Protein AF-A0A931W7Y6-F1 (afdb_monomer_lite)

Sequence (122 aa):
MEFHLATAEYLVNFLENKFKFFKFKFGMEPIIGMIPIFGDLLSLLLSLYLVWIGMKMKIPEEAMSKMLGNIFLDFFIGIIPIFGDVADFVYRANSKNLEILKQYSTIIEGEIVPKKKTLAVG

Foldseek 3Di:
DVVLLVVLVVLLCVLLVVLVPPPDDDDDDCPVVPVPVVSVVSLVVSLVSLLVLCVVLVPDPVLSVLLVVLVVVVVVLVPDCPPVPNSSDDGRSSVVSSVSSVVSVVVVCPPDDDDPDDPPDD

Radius of gyration: 17.48 Å; chains: 1; bounding box: 42×40×45 Å

pLDDT: mean 71.41, std 18.78, range [37.03, 94.62]

Structure (mmCIF, N/CA/C/O backbone):
data_AF-A0A931W7Y6-F1
#
_entry.id   AF-A0A931W7Y6-F1
#
loop_
_atom_site.group_PDB
_atom_site.id
_atom_site.type_symbol
_atom_site.label_atom_id
_atom_site.label_alt_id
_atom_site.label_comp_id
_atom_site.label_asym_id
_atom_site.label_entity_id
_atom_site.label_seq_id
_atom_site.pdbx_PDB_ins_code
_atom_site.Cartn_x
_atom_site.Cartn_y
_atom_site.Cartn_z
_atom_site.occupancy
_atom_site.B_iso_or_equiv
_atom_site.auth_seq_id
_atom_site.auth_comp_id
_atom_site.auth_asym_id
_atom_site.auth_atom_id
_atom_site.pdbx_PDB_model_num
ATOM 1 N N . MET A 1 1 ? -3.718 10.032 13.667 1.00 75.19 1 MET A N 1
ATOM 2 C CA . MET A 1 1 ? -3.923 9.057 12.572 1.00 75.19 1 MET A CA 1
ATOM 3 C C . MET A 1 1 ? -4.134 9.784 11.250 1.00 75.19 1 MET A C 1
ATOM 5 O O . MET A 1 1 ? -3.473 9.426 10.288 1.00 75.19 1 MET A O 1
ATOM 9 N N . GLU A 1 2 ? -4.886 10.887 11.260 1.00 71.12 2 GLU A N 1
ATOM 10 C CA . GLU A 1 2 ? -5.000 11.889 10.180 1.00 71.12 2 GLU A CA 1
ATOM 11 C C . GLU A 1 2 ? -3.740 12.132 9.343 1.00 71.12 2 GLU A C 1
ATOM 13 O O . GLU A 1 2 ? -3.744 11.946 8.130 1.00 71.12 2 GLU A O 1
ATOM 18 N N . PHE A 1 3 ? -2.620 12.474 9.988 1.00 77.88 3 PHE A N 1
ATOM 19 C CA . PHE A 1 3 ? -1.365 12.737 9.282 1.00 77.88 3 PHE A CA 1
ATOM 20 C C . PHE A 1 3 ? -0.885 11.544 8.437 1.00 77.88 3 PHE A C 1
ATOM 22 O O . PHE A 1 3 ? -0.414 11.721 7.313 1.00 77.88 3 PHE A O 1
ATOM 29 N N . HIS A 1 4 ? -1.026 10.320 8.954 1.00 82.19 4 HIS A N 1
ATOM 30 C CA . HIS A 1 4 ? -0.598 9.111 8.255 1.00 82.19 4 HIS A CA 1
ATOM 31 C C . HIS A 1 4 ? -1.486 8.799 7.053 1.00 82.19 4 HIS A C 1
ATOM 33 O O . HIS A 1 4 ? -0.948 8.430 6.010 1.00 82.19 4 HIS A O 1
ATOM 39 N N . LEU A 1 5 ? -2.803 8.998 7.174 1.00 84.38 5 LEU A N 1
ATOM 40 C CA . LEU A 1 5 ? -3.751 8.824 6.071 1.00 84.38 5 LEU A CA 1
ATOM 41 C C . LEU A 1 5 ? -3.560 9.878 4.977 1.00 84.38 5 LEU A C 1
ATOM 43 O O . LEU A 1 5 ? -3.506 9.521 3.803 1.00 84.38 5 LEU A O 1
ATOM 47 N N . ALA A 1 6 ? -3.369 11.147 5.344 1.00 85.75 6 ALA A N 1
ATOM 48 C CA . ALA A 1 6 ? -3.088 12.217 4.386 1.00 85.75 6 ALA A CA 1
ATOM 49 C C . ALA A 1 6 ? -1.753 11.991 3.652 1.00 85.75 6 ALA A C 1
ATOM 51 O O . ALA A 1 6 ? -1.658 12.175 2.438 1.00 85.75 6 ALA A O 1
ATOM 52 N N . THR A 1 7 ? -0.730 11.527 4.378 1.00 85.06 7 THR A N 1
ATOM 53 C CA . THR A 1 7 ? 0.559 11.143 3.785 1.00 85.06 7 THR A CA 1
ATOM 54 C C . THR A 1 7 ? 0.387 9.954 2.843 1.00 85.06 7 THR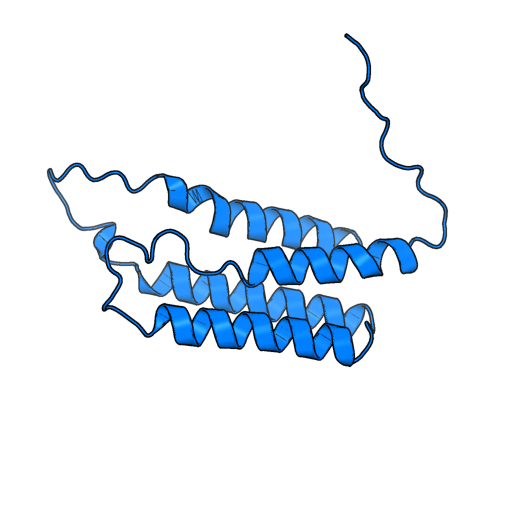 A C 1
ATOM 56 O O . THR A 1 7 ? 0.904 9.978 1.730 1.00 85.06 7 THR A O 1
ATOM 59 N N . ALA A 1 8 ? -0.370 8.932 3.250 1.00 86.62 8 ALA A N 1
ATOM 60 C CA . ALA A 1 8 ? -0.656 7.775 2.410 1.00 86.62 8 ALA A CA 1
ATOM 61 C C . ALA A 1 8 ? -1.386 8.177 1.124 1.00 86.62 8 ALA A C 1
ATOM 63 O O . ALA A 1 8 ? -1.000 7.744 0.045 1.00 86.62 8 ALA A O 1
ATOM 64 N N . GLU A 1 9 ? -2.379 9.060 1.215 1.00 87.75 9 GLU A N 1
ATOM 65 C CA . GLU A 1 9 ? -3.089 9.596 0.056 1.00 87.75 9 GLU A CA 1
ATOM 66 C C . GLU A 1 9 ? -2.171 10.359 -0.898 1.00 87.75 9 GLU A C 1
ATOM 68 O O . GLU A 1 9 ? -2.237 10.162 -2.114 1.00 87.75 9 GLU A O 1
ATOM 73 N N . TYR A 1 10 ? -1.290 11.202 -0.362 1.00 86.56 10 TYR A N 1
ATOM 74 C CA . TYR A 1 10 ? -0.305 11.903 -1.176 1.00 86.56 10 TYR A CA 1
ATOM 75 C C . TYR A 1 10 ? 0.632 10.921 -1.894 1.00 86.56 10 TYR A C 1
ATOM 77 O O . TYR A 1 10 ? 0.840 11.052 -3.100 1.00 86.56 10 TYR A O 1
ATOM 85 N N . LEU A 1 11 ? 1.150 9.912 -1.185 1.00 85.44 11 LEU A N 1
ATOM 86 C CA . LEU A 1 11 ? 2.057 8.906 -1.745 1.00 85.44 11 LEU A CA 1
ATOM 87 C C . LEU A 1 11 ? 1.379 8.035 -2.808 1.00 85.44 11 LEU A C 1
ATOM 89 O O . LEU A 1 11 ? 1.952 7.843 -3.878 1.00 85.44 11 LEU A O 1
ATOM 93 N N . VAL A 1 12 ? 0.155 7.565 -2.553 1.00 86.38 12 VAL A N 1
ATOM 94 C CA . VAL A 1 12 ? -0.654 6.798 -3.517 1.00 86.38 12 VAL A CA 1
ATOM 95 C C . VAL A 1 12 ? -0.863 7.603 -4.792 1.00 86.38 12 VAL A C 1
ATOM 97 O O . VAL A 1 12 ? -0.572 7.123 -5.887 1.00 86.38 12 VAL A O 1
ATOM 100 N N . ASN A 1 13 ? -1.305 8.855 -4.663 1.00 84.62 13 ASN A N 1
ATOM 101 C CA . ASN A 1 13 ? -1.538 9.709 -5.820 1.00 84.62 13 ASN A CA 1
ATOM 102 C C . ASN A 1 13 ? -0.240 10.036 -6.565 1.00 84.62 13 ASN A C 1
ATOM 104 O O . ASN A 1 13 ? -0.232 10.065 -7.794 1.00 84.62 13 ASN A O 1
ATOM 108 N N . PHE A 1 14 ? 0.854 10.277 -5.845 1.00 83.88 14 PHE A N 1
ATOM 109 C CA . PHE A 1 14 ? 2.148 10.576 -6.446 1.00 83.88 14 PHE A CA 1
ATOM 110 C C . PHE A 1 14 ? 2.705 9.385 -7.229 1.00 83.88 14 PHE A C 1
ATOM 112 O O . PHE A 1 14 ? 3.180 9.576 -8.348 1.00 83.88 14 PHE A O 1
ATOM 119 N N . LEU A 1 15 ? 2.640 8.180 -6.657 1.00 79.00 15 LEU A N 1
ATOM 120 C CA . LEU A 1 15 ? 3.182 6.972 -7.271 1.00 79.00 15 LEU A CA 1
ATOM 121 C C . LEU A 1 15 ? 2.281 6.472 -8.404 1.00 79.00 15 LEU A C 1
ATOM 123 O O . LEU A 1 15 ? 2.756 6.335 -9.522 1.00 79.00 15 LEU A O 1
ATOM 127 N N . GLU A 1 16 ? 0.980 6.277 -8.188 1.00 76.25 16 GLU A N 1
ATOM 128 C CA . GLU A 1 16 ? 0.122 5.590 -9.171 1.00 76.25 16 GLU A CA 1
ATOM 129 C C . GLU A 1 16 ? -0.455 6.512 -10.271 1.00 76.25 16 GLU A C 1
ATOM 131 O O . GLU A 1 16 ? -0.820 6.038 -11.353 1.00 76.25 16 GLU A O 1
ATOM 136 N N . ASN A 1 17 ? -0.545 7.836 -10.059 1.00 68.94 17 ASN A N 1
ATOM 137 C CA . ASN A 1 17 ? -1.061 8.758 -11.091 1.00 68.94 17 ASN A CA 1
ATOM 138 C C . ASN A 1 17 ? 0.021 9.342 -12.009 1.00 68.94 17 ASN A C 1
ATOM 140 O O . ASN A 1 17 ? -0.319 9.843 -13.083 1.00 68.94 17 ASN A O 1
ATOM 144 N N . LYS A 1 18 ? 1.308 9.255 -11.645 1.00 56.47 18 LYS A N 1
ATOM 145 C CA . LYS A 1 18 ? 2.410 9.763 -12.482 1.00 56.47 18 LYS A CA 1
ATOM 146 C C . LYS A 1 18 ? 2.767 8.866 -13.670 1.00 56.47 18 LYS A C 1
ATOM 148 O O . LYS A 1 18 ? 3.254 9.382 -14.672 1.00 56.47 18 LYS A O 1
ATOM 153 N N . PHE A 1 19 ? 2.478 7.565 -13.621 1.00 54.50 19 PHE A N 1
ATOM 154 C CA . PHE A 1 19 ? 2.844 6.630 -14.698 1.00 54.50 19 PHE A CA 1
ATOM 155 C C . PHE A 1 19 ? 1.973 6.713 -15.961 1.00 54.50 19 PHE A C 1
ATOM 157 O O . PHE A 1 19 ? 2.286 6.068 -16.955 1.00 54.50 19 PHE A O 1
ATOM 164 N N . LYS A 1 20 ? 0.956 7.587 -16.011 1.00 50.03 20 LYS A N 1
ATOM 165 C CA . LYS A 1 20 ? 0.174 7.850 -17.240 1.00 50.03 20 LYS A CA 1
ATOM 166 C C . LYS A 1 20 ? 0.984 8.474 -18.398 1.00 50.03 20 LYS A C 1
ATOM 168 O O . LYS A 1 20 ? 0.403 8.775 -19.438 1.00 50.03 20 LYS A O 1
ATOM 173 N N . PHE A 1 21 ? 2.290 8.709 -18.233 1.00 43.25 21 PHE A N 1
ATOM 174 C CA . PHE A 1 21 ? 3.096 9.545 -19.128 1.00 43.25 21 PHE A CA 1
ATOM 175 C C . PHE A 1 21 ? 4.180 8.827 -19.948 1.00 43.25 21 PHE A C 1
ATOM 177 O O . PHE A 1 21 ? 4.927 9.507 -20.647 1.00 43.25 21 PHE A O 1
ATOM 184 N N . PHE A 1 22 ? 4.271 7.492 -19.956 1.00 49.25 22 PHE A N 1
ATOM 185 C CA . PHE A 1 22 ? 5.203 6.798 -20.862 1.00 49.25 22 PHE A CA 1
ATOM 186 C C . PHE A 1 22 ? 4.617 6.618 -22.274 1.00 49.25 22 PHE A C 1
ATOM 188 O O . PHE A 1 22 ? 4.487 5.521 -22.802 1.00 49.25 22 PHE A O 1
ATOM 195 N N . LYS A 1 23 ? 4.294 7.736 -22.935 1.00 42.00 23 LYS A N 1
ATOM 196 C CA . LYS A 1 23 ? 4.215 7.759 -24.401 1.00 42.00 23 LYS A CA 1
ATOM 197 C C . LYS A 1 23 ? 5.640 7.885 -24.935 1.00 42.00 23 LYS A C 1
ATOM 199 O O . LYS A 1 23 ? 6.232 8.959 -24.876 1.00 42.00 23 LYS A O 1
ATOM 204 N N . PHE A 1 24 ? 6.185 6.769 -25.412 1.00 46.69 24 PHE A N 1
ATOM 205 C CA . PHE A 1 24 ? 7.495 6.659 -26.052 1.00 46.69 24 PHE A CA 1
ATOM 206 C C . PHE A 1 24 ? 7.833 7.832 -26.989 1.00 46.69 24 PHE A C 1
ATOM 208 O O . PHE A 1 24 ? 7.071 8.144 -27.905 1.00 46.69 24 PHE A O 1
ATOM 215 N N . LYS A 1 25 ? 9.056 8.360 -26.854 1.00 39.84 25 LYS A N 1
ATOM 216 C CA . LYS A 1 25 ? 9.900 8.747 -27.993 1.00 39.84 25 LYS A CA 1
ATOM 217 C C . LYS A 1 25 ? 11.334 8.296 -27.718 1.00 39.84 25 LYS A C 1
ATOM 219 O O . LYS A 1 25 ? 11.991 8.807 -26.820 1.00 39.84 25 LYS A O 1
ATOM 224 N N . PHE A 1 26 ? 11.776 7.302 -28.487 1.00 53.94 26 PHE A N 1
ATOM 225 C CA . PHE A 1 26 ? 13.160 6.843 -28.544 1.00 53.94 26 PHE A CA 1
ATOM 226 C C . PHE A 1 26 ? 14.050 7.940 -29.130 1.00 53.94 26 PHE A C 1
ATOM 228 O O . PHE A 1 26 ? 13.807 8.419 -30.237 1.00 53.94 26 PHE A O 1
ATOM 235 N N . GLY A 1 27 ? 15.098 8.291 -28.394 1.00 46.75 27 GLY A N 1
ATOM 236 C CA . GLY A 1 27 ? 16.177 9.156 -28.848 1.00 46.75 27 GLY A CA 1
ATOM 237 C C . GLY A 1 27 ? 17.067 9.505 -27.667 1.00 46.75 27 GLY A C 1
ATOM 238 O O . GLY A 1 27 ? 16.730 10.442 -26.963 1.00 46.75 27 GLY A O 1
ATOM 239 N N . MET A 1 28 ? 18.140 8.717 -27.481 1.00 49.19 28 MET A N 1
ATOM 240 C CA . MET A 1 28 ? 19.283 8.928 -26.562 1.00 49.19 28 MET A CA 1
ATOM 241 C C . MET A 1 28 ? 18.868 9.267 -25.110 1.00 49.19 28 MET A C 1
ATOM 243 O O . MET A 1 28 ? 18.464 10.378 -24.828 1.00 49.19 28 MET A O 1
ATOM 247 N N . GLU A 1 29 ? 18.850 8.418 -24.090 1.00 43.88 29 GLU A N 1
ATOM 248 C CA . GLU A 1 29 ? 19.526 7.177 -23.752 1.00 43.88 29 GLU A CA 1
ATOM 249 C C . GLU A 1 29 ? 18.618 6.378 -22.785 1.00 43.88 29 GLU A C 1
ATOM 251 O O . GLU A 1 29 ? 17.848 6.967 -22.019 1.00 43.88 29 GLU A O 1
ATOM 256 N N . PRO A 1 30 ? 18.700 5.038 -22.751 1.00 51.72 30 PRO A N 1
ATOM 257 C CA . PRO A 1 30 ? 17.875 4.176 -21.900 1.00 51.72 30 PRO A CA 1
ATOM 258 C C . PRO A 1 30 ? 18.300 4.197 -20.415 1.00 51.72 30 PRO A C 1
ATOM 260 O O . PRO A 1 30 ? 18.334 3.162 -19.761 1.00 51.72 30 PRO A O 1
ATOM 263 N N . ILE A 1 31 ? 18.605 5.364 -19.846 1.00 52.75 31 ILE A N 1
ATOM 264 C CA . ILE A 1 31 ? 18.941 5.502 -18.416 1.00 52.75 31 ILE A CA 1
ATOM 265 C C . ILE A 1 31 ? 17.677 5.337 -17.552 1.00 52.75 31 ILE A C 1
ATOM 267 O O . ILE A 1 31 ? 17.730 4.825 -16.437 1.00 52.75 31 ILE A O 1
ATOM 271 N N . ILE A 1 32 ? 16.510 5.696 -18.094 1.00 48.84 32 ILE A N 1
ATOM 272 C CA . ILE A 1 32 ? 15.227 5.650 -17.374 1.00 48.84 32 ILE A CA 1
ATOM 273 C C . ILE A 1 32 ? 14.521 4.288 -17.529 1.00 48.84 32 ILE A C 1
ATOM 275 O O . ILE A 1 32 ? 13.770 3.882 -16.648 1.00 48.84 32 ILE A O 1
ATOM 279 N N . GLY A 1 33 ? 14.830 3.516 -18.579 1.00 50.00 33 GLY A N 1
ATOM 280 C CA . GLY A 1 33 ? 14.368 2.125 -18.727 1.00 50.00 33 GLY A CA 1
ATOM 281 C C . GLY A 1 33 ? 15.067 1.125 -17.793 1.00 50.00 33 GLY A C 1
ATOM 282 O O . GLY A 1 33 ? 14.733 -0.054 -17.806 1.00 50.00 33 GLY A O 1
ATOM 283 N N . MET A 1 34 ? 16.036 1.582 -16.992 1.00 52.94 34 MET A N 1
ATOM 284 C CA . MET A 1 34 ? 16.902 0.746 -16.153 1.00 52.94 34 MET A CA 1
ATOM 285 C C . MET A 1 34 ? 16.437 0.645 -14.689 1.00 52.94 34 MET A C 1
ATOM 287 O O . MET A 1 34 ? 17.008 -0.109 -13.905 1.00 52.94 34 MET A O 1
ATOM 291 N N . ILE A 1 35 ? 15.379 1.370 -14.312 1.00 54.84 35 ILE A N 1
ATOM 292 C CA . ILE A 1 35 ? 14.806 1.348 -12.962 1.00 54.84 35 ILE A CA 1
ATOM 293 C C . ILE A 1 35 ? 13.312 0.879 -12.925 1.00 54.84 35 ILE A C 1
ATOM 295 O O . ILE A 1 35 ? 12.508 1.418 -12.168 1.00 54.84 35 ILE A O 1
ATOM 299 N N . PRO A 1 36 ? 12.878 -0.170 -13.661 1.00 55.41 36 PRO A N 1
ATOM 300 C CA . PRO A 1 36 ? 11.582 -0.813 -13.385 1.00 55.41 36 PRO A CA 1
ATOM 301 C C . PRO A 1 36 ? 11.480 -1.279 -11.920 1.00 55.41 36 PRO A C 1
ATOM 303 O O . PRO A 1 36 ? 10.485 -1.049 -11.242 1.00 55.41 36 PRO A O 1
ATOM 306 N N . ILE A 1 37 ? 12.590 -1.811 -11.392 1.00 61.50 37 ILE A N 1
ATOM 307 C CA . ILE A 1 37 ? 12.694 -2.400 -10.048 1.00 61.50 37 ILE A CA 1
ATOM 308 C C . ILE A 1 37 ? 12.352 -1.398 -8.937 1.00 61.50 37 ILE A C 1
ATOM 310 O O . ILE A 1 37 ? 11.788 -1.784 -7.914 1.00 61.50 37 ILE A O 1
ATOM 314 N N . PHE A 1 38 ? 12.675 -0.108 -9.098 1.00 68.19 38 PHE A N 1
ATOM 315 C CA . PHE A 1 38 ? 12.379 0.850 -8.029 1.00 68.19 38 PH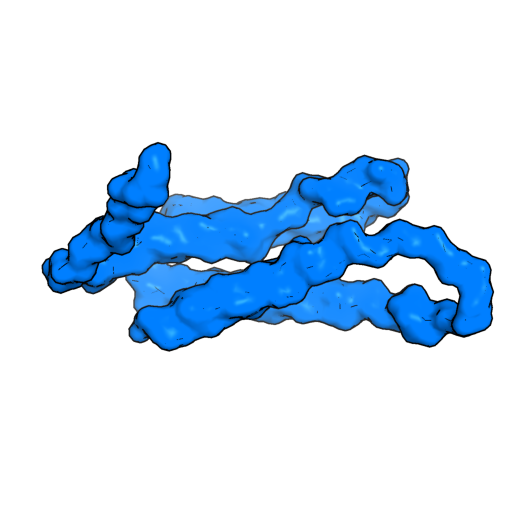E A CA 1
ATOM 316 C C . PHE A 1 38 ? 10.897 1.229 -7.994 1.00 68.19 38 PHE A C 1
ATOM 318 O O . PHE A 1 38 ? 10.401 1.555 -6.920 1.00 68.19 38 PHE A O 1
ATOM 325 N N . GLY A 1 39 ? 10.183 1.181 -9.124 1.00 71.94 39 GLY A N 1
ATOM 326 C CA . GLY A 1 39 ? 8.735 1.405 -9.148 1.00 71.94 39 GLY A CA 1
ATOM 327 C C . GLY A 1 39 ? 8.001 0.336 -8.341 1.00 71.94 39 GLY A C 1
ATOM 328 O O . GLY A 1 39 ? 7.241 0.663 -7.427 1.00 71.94 39 GLY A O 1
ATOM 329 N N . ASP A 1 40 ? 8.328 -0.928 -8.602 1.00 75.75 40 ASP A N 1
ATOM 330 C CA . ASP A 1 40 ? 7.752 -2.079 -7.901 1.00 75.75 40 ASP A CA 1
ATOM 331 C C . ASP A 1 40 ? 8.115 -2.077 -6.410 1.00 75.75 40 ASP A C 1
ATOM 333 O O . ASP A 1 40 ? 7.256 -2.299 -5.554 1.00 75.75 40 ASP A O 1
ATOM 337 N N . LEU A 1 41 ? 9.367 -1.740 -6.073 1.00 81.56 41 LEU A N 1
ATOM 338 C CA . LEU A 1 41 ? 9.807 -1.624 -4.681 1.00 81.56 41 LEU A CA 1
ATOM 339 C C . LEU A 1 41 ? 9.053 -0.515 -3.929 1.00 81.56 41 LEU A C 1
ATOM 341 O O . LEU A 1 41 ? 8.626 -0.724 -2.793 1.00 81.56 41 LEU A O 1
ATOM 345 N N . LEU A 1 42 ? 8.866 0.657 -4.543 1.00 84.62 42 LEU A N 1
ATOM 346 C CA . LEU A 1 42 ? 8.109 1.758 -3.938 1.00 84.62 42 LEU A CA 1
ATOM 347 C C . LEU A 1 42 ? 6.622 1.415 -3.788 1.00 84.62 42 LEU A C 1
ATOM 349 O O . LEU A 1 42 ? 6.028 1.751 -2.761 1.00 84.62 42 LEU A O 1
ATOM 353 N N . SER A 1 43 ? 6.036 0.723 -4.769 1.00 84.62 43 SER A N 1
ATOM 354 C CA . SER A 1 43 ? 4.654 0.232 -4.693 1.00 84.62 43 SER A CA 1
ATOM 355 C C . SER A 1 43 ? 4.477 -0.749 -3.531 1.00 84.62 43 SER A C 1
ATOM 357 O O . SER A 1 43 ? 3.566 -0.591 -2.715 1.00 84.62 43 SER A O 1
ATOM 359 N N . LEU A 1 44 ? 5.405 -1.699 -3.377 1.00 86.75 44 LEU A N 1
ATOM 360 C CA . LEU A 1 44 ? 5.393 -2.661 -2.276 1.00 86.75 44 LEU A CA 1
ATOM 361 C C . LEU A 1 44 ? 5.521 -1.973 -0.908 1.00 86.75 44 LEU A C 1
ATOM 363 O O . LEU A 1 44 ? 4.771 -2.285 0.019 1.00 86.75 44 LEU A O 1
ATOM 367 N N . LEU A 1 45 ? 6.442 -1.015 -0.771 1.00 90.94 45 LEU A N 1
ATOM 368 C CA . LEU A 1 45 ? 6.604 -0.247 0.468 1.00 90.94 45 LEU A CA 1
ATOM 369 C C . LEU A 1 45 ? 5.332 0.530 0.826 1.00 90.94 45 LEU A C 1
ATOM 371 O O . LEU A 1 45 ? 4.934 0.563 1.994 1.00 90.94 45 LEU A O 1
ATOM 375 N N . LEU A 1 46 ? 4.666 1.119 -0.168 1.00 90.75 46 LEU A N 1
ATOM 376 C CA . LEU A 1 46 ? 3.399 1.814 0.031 1.00 90.75 46 LEU A CA 1
ATOM 377 C C . LEU A 1 46 ? 2.279 0.849 0.452 1.00 90.75 46 LEU A C 1
ATOM 379 O O . LEU A 1 46 ? 1.537 1.148 1.389 1.00 90.75 46 LEU A O 1
ATOM 383 N N . SER A 1 47 ? 2.198 -0.324 -0.174 1.00 91.31 47 SER A N 1
ATOM 384 C CA . SER A 1 47 ? 1.250 -1.383 0.192 1.00 91.31 47 SER A CA 1
ATOM 385 C C . SER A 1 47 ? 1.395 -1.794 1.658 1.00 91.31 47 SER A C 1
ATOM 387 O O . SER A 1 47 ? 0.404 -1.844 2.394 1.00 91.31 47 SER A O 1
ATOM 389 N N . LEU A 1 48 ? 2.632 -2.015 2.116 1.00 93.56 48 LEU A N 1
ATOM 390 C CA . LEU A 1 48 ? 2.928 -2.343 3.513 1.00 93.56 48 LEU A CA 1
ATOM 391 C C . LEU A 1 48 ? 2.549 -1.203 4.466 1.00 93.56 48 LEU A C 1
ATOM 393 O O . LEU A 1 48 ? 1.983 -1.448 5.534 1.00 93.56 48 LEU A O 1
ATOM 397 N N . TYR A 1 49 ? 2.818 0.045 4.076 1.00 93.69 49 TYR A N 1
ATOM 398 C CA . TYR A 1 49 ? 2.454 1.216 4.869 1.00 93.69 49 TYR A CA 1
ATOM 399 C C . TYR A 1 49 ? 0.932 1.354 5.038 1.00 93.69 49 TYR A C 1
ATOM 401 O O . TYR A 1 49 ? 0.461 1.607 6.148 1.00 93.69 49 TYR A O 1
ATOM 409 N N . LEU A 1 50 ? 0.147 1.115 3.982 1.00 92.75 50 LEU A N 1
ATOM 410 C CA . LEU A 1 50 ? -1.319 1.127 4.049 1.00 92.75 50 LEU A CA 1
ATOM 411 C C . LEU A 1 50 ? -1.855 0.032 4.981 1.00 92.75 50 LEU A C 1
ATOM 413 O O . LEU A 1 50 ? -2.692 0.313 5.839 1.00 92.75 50 LEU A O 1
ATOM 417 N N . VAL A 1 51 ? -1.340 -1.195 4.873 1.00 93.94 51 VAL A N 1
ATOM 418 C CA . VAL A 1 51 ? -1.696 -2.300 5.783 1.00 93.94 51 VAL A CA 1
ATOM 419 C C . VA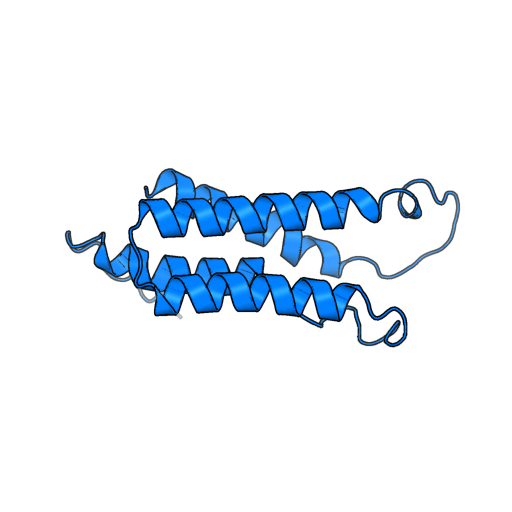L A 1 51 ? -1.363 -1.942 7.234 1.00 93.94 51 VAL A C 1
ATOM 421 O O . VAL A 1 51 ? -2.183 -2.156 8.129 1.00 93.94 51 VAL A O 1
ATOM 424 N N . TRP A 1 52 ? -0.202 -1.328 7.479 1.00 94.12 52 TRP A N 1
ATOM 425 C CA . TRP A 1 52 ? 0.176 -0.851 8.810 1.00 94.12 52 TRP A CA 1
ATOM 426 C C . TRP A 1 52 ? -0.794 0.195 9.365 1.00 94.12 52 TRP A C 1
ATOM 428 O O . TRP A 1 52 ? -1.190 0.093 10.530 1.00 94.12 52 TRP A O 1
ATOM 438 N N . ILE A 1 53 ? -1.236 1.150 8.541 1.00 90.06 53 ILE A N 1
ATOM 439 C CA . ILE A 1 53 ? -2.274 2.109 8.940 1.00 90.06 53 ILE A CA 1
ATOM 440 C C . ILE A 1 53 ? -3.573 1.373 9.297 1.00 90.06 53 ILE A C 1
ATOM 442 O O . ILE A 1 53 ? -4.138 1.635 10.358 1.00 90.06 53 ILE A O 1
ATOM 446 N N . GLY A 1 54 ? -4.005 0.402 8.486 1.00 88.00 54 GLY A N 1
ATOM 447 C CA . GLY A 1 54 ? -5.196 -0.410 8.765 1.00 88.00 54 GLY A CA 1
ATOM 448 C C . GLY A 1 54 ? -5.115 -1.157 10.099 1.00 88.00 54 GLY A C 1
ATOM 449 O O . GLY A 1 54 ? -6.069 -1.142 10.879 1.00 88.00 54 GLY A O 1
ATOM 450 N N . MET A 1 55 ? -3.949 -1.731 10.416 1.00 89.56 55 MET A N 1
ATOM 451 C CA . MET A 1 55 ? -3.704 -2.386 11.707 1.00 89.56 55 MET A CA 1
ATOM 452 C C . MET A 1 55 ? -3.787 -1.390 12.868 1.00 89.56 55 MET A C 1
ATOM 454 O O . MET A 1 55 ? -4.375 -1.691 13.907 1.00 89.56 55 MET A O 1
ATOM 458 N N . LYS A 1 56 ? -3.230 -0.183 12.702 1.00 88.25 56 LYS A N 1
ATOM 459 C CA . LYS A 1 56 ? -3.299 0.882 13.716 1.00 88.25 56 LYS A CA 1
ATOM 460 C C . LYS A 1 56 ? -4.714 1.413 13.918 1.00 88.25 56 LYS A C 1
ATOM 462 O O . LYS A 1 56 ? -5.073 1.740 15.046 1.00 88.25 56 LYS A O 1
ATOM 467 N N . MET A 1 57 ? -5.504 1.461 12.852 1.00 84.56 57 MET A N 1
ATOM 468 C CA . MET A 1 57 ? -6.917 1.833 12.879 1.00 84.56 57 MET A CA 1
ATOM 469 C C . MET A 1 57 ? -7.824 0.723 13.427 1.00 84.56 57 MET A C 1
ATOM 471 O O . MET A 1 57 ? -8.993 0.991 13.681 1.00 84.56 57 MET A O 1
ATOM 475 N N . LYS A 1 58 ? -7.301 -0.497 13.636 1.00 86.94 58 LYS A N 1
ATOM 476 C CA . LYS A 1 58 ? -8.062 -1.676 14.086 1.00 86.94 58 LYS A CA 1
ATOM 477 C C . LYS A 1 58 ? -9.313 -1.925 13.232 1.00 86.94 58 LYS A C 1
ATOM 47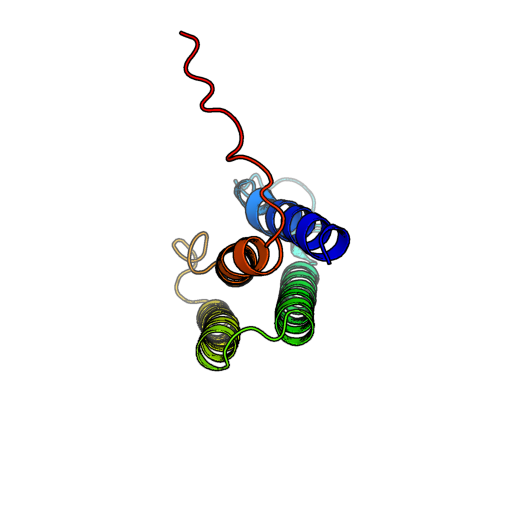9 O O . LYS A 1 58 ? -10.385 -2.215 13.759 1.00 86.94 58 LYS A O 1
ATOM 484 N N . ILE A 1 59 ? -9.174 -1.780 11.913 1.00 86.56 59 ILE A N 1
ATOM 485 C CA . ILE A 1 59 ? -10.270 -2.060 10.978 1.00 86.56 59 ILE A CA 1
ATOM 486 C C . ILE A 1 59 ? -10.675 -3.546 11.058 1.00 86.56 59 ILE A C 1
ATOM 488 O O . ILE A 1 59 ? -9.836 -4.377 11.418 1.00 86.56 59 ILE A O 1
ATOM 492 N N . PRO A 1 60 ? -11.927 -3.904 10.715 1.00 88.69 60 PRO A N 1
ATOM 493 C CA . PRO A 1 60 ? -12.389 -5.291 10.732 1.00 88.69 60 PRO A CA 1
ATOM 494 C C . PRO A 1 60 ? -11.478 -6.230 9.935 1.00 88.69 60 PRO A C 1
ATOM 496 O O . PRO A 1 60 ? -10.947 -5.852 8.887 1.00 88.69 60 PRO A O 1
ATOM 499 N N . GLU A 1 61 ? -11.346 -7.479 10.387 1.00 87.38 61 GLU A N 1
ATOM 500 C CA . GLU A 1 61 ? -10.498 -8.488 9.732 1.00 87.38 61 GLU A CA 1
ATOM 501 C C . GLU A 1 61 ? -10.887 -8.719 8.267 1.00 87.38 61 GLU A C 1
ATOM 503 O O . GLU A 1 61 ? -10.027 -8.909 7.412 1.00 87.38 61 GLU A O 1
ATOM 508 N N . GLU A 1 62 ? -12.176 -8.604 7.947 1.00 90.19 62 GLU A N 1
ATOM 509 C CA . GLU A 1 62 ? -12.688 -8.665 6.576 1.00 90.19 62 GLU A CA 1
ATOM 510 C C . GLU A 1 62 ? -12.113 -7.550 5.688 1.00 90.19 62 GLU A C 1
ATOM 512 O O . GLU A 1 62 ? -11.767 -7.785 4.529 1.00 90.19 62 GLU A O 1
ATOM 517 N N . ALA A 1 63 ? -11.985 -6.331 6.220 1.00 89.69 63 ALA A N 1
ATOM 518 C CA . ALA A 1 63 ? -11.396 -5.202 5.505 1.00 89.69 63 ALA A CA 1
ATOM 519 C C . ALA A 1 63 ? -9.881 -5.377 5.347 1.00 89.69 63 ALA A C 1
ATOM 521 O O . ALA A 1 63 ? -9.342 -5.131 4.267 1.00 89.69 63 ALA A O 1
ATOM 522 N N . MET A 1 64 ? -9.209 -5.880 6.385 1.00 91.25 64 MET A N 1
ATOM 523 C CA . MET A 1 64 ? -7.786 -6.219 6.326 1.00 91.25 64 MET A CA 1
ATOM 524 C C . MET A 1 64 ? -7.503 -7.315 5.285 1.00 91.25 64 MET A C 1
ATOM 526 O O . MET A 1 64 ? -6.585 -7.188 4.476 1.00 91.25 64 MET A O 1
ATOM 530 N N . SER A 1 65 ? -8.329 -8.362 5.247 1.00 94.19 65 SER A N 1
ATOM 531 C CA . SER A 1 65 ? -8.230 -9.447 4.267 1.00 94.19 65 SER A CA 1
ATOM 532 C C . SER A 1 65 ? -8.417 -8.934 2.837 1.00 94.19 65 SER A C 1
ATOM 534 O O . SER A 1 65 ? -7.627 -9.271 1.954 1.00 94.19 65 SER A O 1
ATOM 536 N N . LYS A 1 66 ? -9.381 -8.029 2.610 1.00 94.44 66 LYS A N 1
ATOM 537 C CA . LYS A 1 66 ? -9.543 -7.340 1.316 1.00 94.44 66 LYS A CA 1
ATOM 538 C C . LYS A 1 66 ? -8.299 -6.538 0.933 1.00 94.44 66 LYS A C 1
ATOM 540 O O . LYS A 1 66 ? -7.897 -6.578 -0.229 1.00 94.44 66 LYS A O 1
ATOM 545 N N . MET A 1 67 ? -7.668 -5.849 1.888 1.00 93.81 67 MET A N 1
ATOM 546 C CA . MET A 1 67 ? -6.447 -5.086 1.617 1.00 93.81 67 MET A CA 1
ATOM 547 C C . MET A 1 67 ? -5.281 -5.979 1.191 1.00 93.81 67 MET A C 1
ATOM 549 O O . MET A 1 67 ? -4.575 -5.662 0.232 1.00 93.81 67 MET A O 1
ATOM 553 N N . LEU A 1 68 ? -5.103 -7.113 1.868 1.00 94.62 68 LEU A N 1
ATOM 554 C CA . LEU A 1 68 ? -4.098 -8.108 1.497 1.00 94.62 68 LEU A CA 1
ATOM 555 C C . LEU A 1 68 ? -4.420 -8.743 0.140 1.00 94.62 68 LEU A C 1
ATOM 557 O O . LEU A 1 68 ? -3.537 -8.854 -0.706 1.00 94.62 68 LEU A O 1
ATOM 561 N N . GLY A 1 69 ? -5.685 -9.091 -0.108 1.00 94.56 69 GLY A N 1
ATOM 562 C CA . GLY A 1 69 ? -6.142 -9.641 -1.384 1.00 94.56 69 GLY A CA 1
ATOM 563 C C . GLY A 1 69 ? -5.876 -8.710 -2.568 1.00 94.56 69 GLY A C 1
ATOM 564 O O . GLY A 1 69 ? -5.452 -9.173 -3.624 1.00 94.56 69 GLY A O 1
ATOM 565 N N . ASN A 1 70 ? -6.038 -7.396 -2.380 1.00 92.19 70 ASN A N 1
ATOM 566 C CA . ASN A 1 70 ? -5.673 -6.410 -3.394 1.00 92.19 70 ASN A CA 1
ATOM 567 C C . ASN A 1 70 ? -4.180 -6.470 -3.741 1.00 92.19 70 ASN A C 1
ATOM 569 O O . ASN A 1 70 ? -3.849 -6.483 -4.922 1.00 92.19 70 ASN A O 1
ATOM 573 N N . ILE A 1 71 ? -3.300 -6.543 -2.736 1.00 90.69 71 ILE A N 1
ATOM 574 C CA . ILE A 1 71 ? -1.840 -6.623 -2.927 1.00 90.69 71 ILE A CA 1
ATOM 575 C C . ILE A 1 71 ? -1.458 -7.922 -3.643 1.00 90.69 71 ILE A C 1
ATOM 577 O O . ILE A 1 71 ? -0.662 -7.903 -4.576 1.00 90.69 71 ILE A O 1
ATOM 581 N N . PHE A 1 72 ? -2.047 -9.051 -3.240 1.00 90.19 72 PHE A N 1
ATOM 582 C CA . PHE A 1 72 ? -1.807 -10.330 -3.908 1.00 90.19 72 PHE A CA 1
ATOM 583 C C . PHE A 1 72 ? -2.208 -10.273 -5.380 1.00 90.19 72 PHE A C 1
ATOM 585 O O . PHE A 1 72 ? -1.432 -10.682 -6.239 1.00 90.19 72 PHE A O 1
ATOM 592 N N . LEU A 1 73 ? -3.397 -9.752 -5.679 1.00 87.31 73 LEU A N 1
ATOM 593 C CA . LEU A 1 73 ? -3.889 -9.677 -7.048 1.00 87.31 73 LEU A CA 1
ATOM 594 C C . LEU A 1 73 ? -2.996 -8.787 -7.926 1.00 87.31 73 LEU A C 1
ATOM 596 O O . LEU A 1 73 ? -2.681 -9.174 -9.046 1.00 87.31 73 LEU A O 1
ATOM 600 N N . ASP A 1 74 ? -2.531 -7.657 -7.393 1.00 82.12 74 ASP A N 1
ATOM 601 C CA . ASP A 1 74 ? -1.569 -6.757 -8.045 1.00 82.12 74 ASP A CA 1
ATOM 602 C C . ASP A 1 74 ? -0.251 -7.459 -8.377 1.00 82.12 74 ASP A C 1
ATOM 604 O O . ASP A 1 74 ? 0.213 -7.412 -9.513 1.00 82.12 74 ASP A O 1
ATOM 608 N N . PHE A 1 75 ? 0.298 -8.204 -7.416 1.00 82.25 75 PHE A N 1
ATOM 609 C CA . PHE A 1 75 ? 1.520 -8.982 -7.599 1.00 82.25 75 PHE A CA 1
ATOM 610 C C . PHE A 1 75 ? 1.364 -10.063 -8.679 1.00 82.25 75 PHE A C 1
ATOM 612 O O . PHE A 1 75 ? 2.206 -10.178 -9.567 1.00 82.25 75 PHE A O 1
ATOM 619 N N . PHE A 1 76 ? 0.271 -10.833 -8.650 1.00 81.50 76 PHE A N 1
ATOM 620 C CA . PHE A 1 76 ? 0.006 -11.865 -9.660 1.00 81.50 76 PHE A CA 1
ATOM 621 C C . PHE A 1 76 ? -0.199 -11.278 -11.056 1.00 81.50 76 PHE A C 1
ATOM 623 O O . PHE A 1 76 ? 0.267 -11.857 -12.035 1.00 81.50 76 PHE A O 1
ATOM 630 N N . ILE A 1 77 ? -0.871 -10.132 -11.150 1.00 75.88 77 ILE A N 1
ATOM 631 C CA . ILE A 1 77 ? -1.056 -9.405 -12.406 1.00 75.88 77 ILE A CA 1
ATOM 632 C C . ILE A 1 77 ? 0.290 -8.879 -12.924 1.00 75.88 77 ILE A C 1
ATOM 634 O O . ILE A 1 77 ? 0.586 -9.050 -14.106 1.00 75.88 77 ILE A O 1
ATOM 638 N N . GLY A 1 78 ? 1.127 -8.318 -12.046 1.00 68.62 78 GLY A N 1
ATOM 639 C CA . GLY A 1 78 ? 2.462 -7.811 -12.380 1.00 68.62 78 GLY A CA 1
ATOM 640 C C . GLY A 1 78 ? 3.449 -8.889 -12.843 1.00 68.62 78 GLY A C 1
ATOM 641 O O . GLY A 1 78 ? 4.388 -8.588 -13.574 1.00 68.62 78 GLY A O 1
ATOM 642 N N . ILE A 1 79 ? 3.219 -10.158 -12.488 1.00 70.88 79 ILE A N 1
ATOM 643 C CA . ILE A 1 79 ? 4.033 -11.301 -12.937 1.00 70.88 79 ILE A CA 1
ATOM 644 C C . ILE A 1 79 ? 3.741 -11.703 -14.392 1.00 70.88 79 ILE A C 1
ATOM 646 O O . ILE A 1 79 ? 4.531 -12.446 -14.969 1.00 70.88 79 ILE A O 1
ATOM 650 N N . ILE A 1 80 ? 2.643 -11.253 -15.014 1.00 67.06 80 ILE A N 1
ATOM 651 C CA . ILE A 1 80 ? 2.251 -11.692 -16.364 1.00 67.06 80 ILE A CA 1
ATOM 652 C C . ILE A 1 80 ? 2.801 -10.716 -17.428 1.00 67.06 80 ILE A C 1
ATOM 654 O O . ILE A 1 80 ? 2.140 -9.728 -17.744 1.00 67.06 80 ILE A O 1
ATOM 658 N N . PRO A 1 81 ? 3.951 -10.999 -18.082 1.00 57.03 81 PRO A N 1
ATOM 659 C CA . PRO A 1 81 ? 4.526 -10.131 -19.120 1.00 57.03 81 PRO A CA 1
ATOM 660 C C . PRO A 1 81 ? 3.758 -10.169 -20.454 1.00 57.03 81 PRO A C 1
ATOM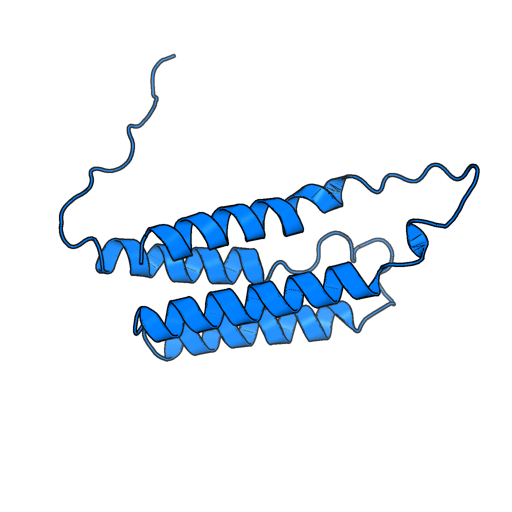 662 O O . PRO A 1 81 ? 4.100 -9.451 -21.389 1.00 57.03 81 PRO A O 1
ATOM 665 N N . ILE A 1 82 ? 2.748 -11.038 -20.578 1.00 58.03 82 ILE A N 1
ATOM 666 C CA . ILE A 1 82 ? 2.099 -11.393 -21.853 1.00 58.03 82 ILE A CA 1
ATOM 667 C C . ILE A 1 82 ? 1.119 -10.305 -22.338 1.00 58.03 82 ILE A C 1
ATOM 669 O O . ILE A 1 82 ? 0.840 -10.220 -23.530 1.00 58.03 82 ILE A O 1
ATOM 673 N N . PHE A 1 83 ? 0.633 -9.423 -21.459 1.00 52.78 83 PHE A N 1
ATOM 674 C CA . PHE A 1 83 ? -0.339 -8.374 -21.806 1.00 52.78 83 PHE A CA 1
ATOM 675 C C . PHE A 1 83 ? 0.308 -7.005 -22.073 1.00 52.78 83 PHE A C 1
ATOM 677 O O . PHE A 1 83 ? -0.232 -5.991 -21.649 1.00 52.78 83 PHE A O 1
ATOM 684 N N . GLY A 1 84 ? 1.445 -6.955 -22.774 1.00 52.56 84 GLY A N 1
ATOM 685 C CA . GLY A 1 84 ? 2.276 -5.749 -22.954 1.00 52.56 84 GLY A CA 1
ATOM 686 C C . GLY A 1 84 ? 1.575 -4.452 -23.409 1.00 52.56 84 GLY A C 1
ATOM 687 O O . GLY A 1 84 ? 2.071 -3.387 -23.074 1.00 52.56 84 GLY A O 1
ATOM 688 N N . ASP A 1 85 ? 0.412 -4.516 -24.073 1.00 51.56 85 ASP A N 1
ATOM 689 C CA . ASP A 1 85 ? -0.359 -3.328 -24.506 1.00 51.56 85 ASP A CA 1
ATOM 690 C C . ASP A 1 85 ? -1.596 -3.019 -23.630 1.00 51.56 85 ASP A C 1
ATOM 692 O O . ASP A 1 85 ? -2.216 -1.964 -23.760 1.00 51.56 85 ASP A O 1
ATOM 696 N N . VAL A 1 86 ? -1.989 -3.938 -22.738 1.00 50.47 86 VAL A N 1
ATOM 697 C CA . VAL A 1 86 ? -3.169 -3.809 -21.849 1.00 50.47 86 VAL A CA 1
ATOM 698 C C . VAL A 1 86 ? -2.752 -3.710 -20.373 1.00 50.47 86 VAL A C 1
ATOM 700 O O . VAL A 1 86 ? -3.522 -3.233 -19.539 1.00 50.47 86 VAL A O 1
ATOM 703 N N . ALA A 1 87 ? -1.509 -4.102 -20.065 1.00 50.06 87 ALA A N 1
ATOM 704 C CA . ALA A 1 87 ? -0.856 -4.067 -18.756 1.00 50.06 87 ALA A CA 1
ATOM 705 C C . ALA A 1 87 ? -0.755 -2.658 -18.150 1.00 50.06 87 ALA A C 1
ATOM 707 O O . ALA A 1 87 ? -0.693 -2.529 -16.929 1.00 50.06 87 ALA A O 1
ATOM 708 N N . ASP A 1 88 ? -0.858 -1.610 -18.970 1.00 49.91 88 ASP A N 1
ATOM 709 C CA . ASP A 1 88 ? -0.829 -0.203 -18.545 1.00 49.91 88 ASP A CA 1
ATOM 710 C C . ASP A 1 88 ? -1.975 0.192 -17.579 1.00 49.91 88 ASP A C 1
ATOM 712 O O . ASP A 1 88 ? -2.017 1.318 -17.074 1.00 49.91 88 ASP A O 1
ATOM 716 N N . PHE A 1 89 ? -2.916 -0.720 -17.295 1.00 52.41 89 PHE A N 1
ATOM 717 C CA . PHE A 1 89 ? -4.141 -0.445 -16.536 1.00 52.41 89 PHE A CA 1
ATOM 718 C C . PHE A 1 89 ? -4.451 -1.364 -15.348 1.00 52.41 89 PHE A C 1
ATOM 720 O O . PHE A 1 89 ? -5.458 -1.138 -14.673 1.00 52.41 89 PHE A O 1
ATOM 727 N N . VAL A 1 90 ? -3.695 -2.431 -15.102 1.00 59.75 90 VAL A N 1
ATOM 728 C CA . VAL A 1 90 ? -4.426 -3.666 -14.762 1.00 59.75 90 VAL A CA 1
ATOM 729 C C . VAL A 1 90 ? -4.852 -3.798 -13.298 1.00 59.75 90 VAL A C 1
ATOM 731 O O . VAL A 1 90 ? -5.921 -4.351 -13.037 1.00 59.75 90 VAL A O 1
ATOM 734 N N . TYR A 1 91 ? -4.151 -3.223 -12.327 1.00 67.00 91 TYR A N 1
ATOM 735 C CA . TYR A 1 91 ? -4.670 -3.163 -10.959 1.00 67.00 91 TYR A CA 1
ATOM 736 C C . TYR A 1 91 ? -3.968 -2.057 -10.171 1.00 67.00 91 TYR A C 1
ATOM 738 O O . TYR A 1 91 ? -2.835 -1.707 -10.461 1.00 67.00 91 TYR A O 1
ATOM 746 N N . ARG A 1 92 ? -4.679 -1.425 -9.234 1.00 83.00 92 ARG A N 1
ATOM 747 C CA . ARG A 1 92 ? -4.142 -0.357 -8.374 1.00 83.00 92 ARG A CA 1
ATOM 748 C C . ARG A 1 92 ? -4.407 -0.716 -6.925 1.00 83.00 92 ARG A C 1
ATOM 750 O O . ARG A 1 92 ? -5.357 -0.207 -6.316 1.00 83.00 92 ARG A O 1
ATOM 757 N N . ALA A 1 93 ? -3.638 -1.669 -6.403 1.00 86.69 93 ALA A N 1
ATOM 758 C CA . ALA A 1 93 ? -3.841 -2.157 -5.043 1.00 86.69 93 ALA A CA 1
ATOM 759 C C . ALA A 1 93 ? -3.745 -1.044 -3.999 1.00 86.69 93 ALA A C 1
ATOM 761 O O . ALA A 1 93 ? -4.578 -1.006 -3.091 1.00 86.69 93 ALA A O 1
ATOM 762 N N . ASN A 1 94 ? -2.802 -0.105 -4.143 1.00 89.44 94 ASN A N 1
ATOM 763 C CA . ASN A 1 94 ? -2.619 0.947 -3.145 1.00 89.44 94 ASN A CA 1
ATOM 764 C C . ASN A 1 94 ? -3.794 1.932 -3.142 1.00 89.44 94 ASN A C 1
ATOM 766 O O . ASN A 1 94 ? -4.302 2.260 -2.070 1.00 89.44 94 ASN A O 1
ATOM 770 N N . SER A 1 95 ? -4.296 2.340 -4.314 1.00 90.31 95 SER A N 1
ATOM 771 C CA . SER A 1 95 ? -5.520 3.155 -4.412 1.00 90.31 95 SER A CA 1
ATOM 772 C C . SER A 1 95 ? -6.736 2.480 -3.772 1.00 90.31 95 SER A C 1
ATOM 774 O O . SER A 1 95 ? -7.454 3.113 -2.999 1.00 90.31 95 SER A O 1
ATOM 776 N N . LYS A 1 96 ? -6.954 1.188 -4.043 1.00 90.25 96 LYS A N 1
ATOM 777 C CA . LYS A 1 96 ? -8.081 0.433 -3.464 1.00 90.25 96 LYS A CA 1
ATOM 778 C C . LYS A 1 96 ? -7.952 0.285 -1.949 1.00 90.25 96 LYS A C 1
ATOM 780 O O . LYS A 1 96 ? -8.929 0.431 -1.220 1.00 90.25 96 LYS A O 1
ATOM 785 N N . ASN A 1 97 ? -6.741 0.033 -1.464 1.00 92.94 97 ASN A N 1
ATOM 786 C CA . ASN A 1 97 ? -6.463 -0.082 -0.035 1.00 92.94 97 ASN A CA 1
ATOM 787 C C . ASN A 1 97 ? -6.641 1.254 0.687 1.00 92.94 97 ASN A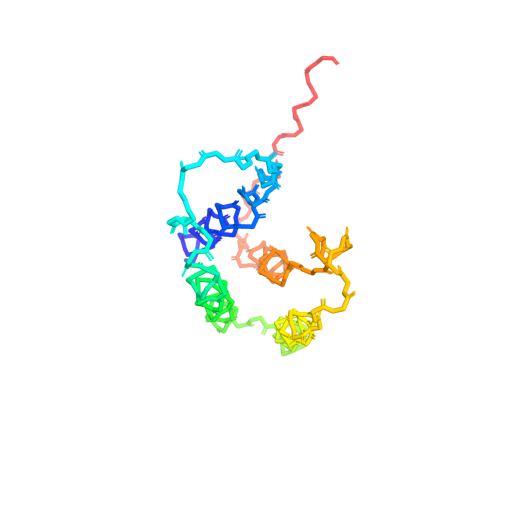 C 1
ATOM 789 O O . ASN A 1 97 ? -7.199 1.283 1.781 1.00 92.94 97 ASN A O 1
ATOM 793 N N . LEU A 1 98 ? -6.235 2.362 0.065 1.00 91.31 98 LEU A N 1
ATOM 794 C CA . LEU A 1 98 ? -6.499 3.702 0.581 1.00 91.31 98 LEU A CA 1
ATOM 795 C C . LEU A 1 98 ? -8.003 3.991 0.675 1.00 91.31 98 LEU A C 1
ATOM 797 O O . LEU A 1 98 ? -8.442 4.576 1.662 1.00 91.31 98 LEU A O 1
ATOM 801 N N . GLU A 1 99 ? -8.796 3.579 -0.316 1.00 90.50 99 GLU A N 1
ATOM 802 C CA . GLU A 1 99 ? -10.255 3.736 -0.278 1.00 90.50 99 GLU A CA 1
ATOM 803 C C . GLU A 1 99 ? -10.879 2.962 0.889 1.00 90.50 99 GLU A C 1
ATOM 805 O O . GLU A 1 99 ? -11.686 3.528 1.626 1.00 90.50 99 GLU A O 1
ATOM 810 N N . ILE A 1 100 ? -10.445 1.716 1.119 1.00 90.50 100 ILE A N 1
ATOM 811 C CA . ILE A 1 100 ? -10.856 0.932 2.293 1.00 90.50 100 ILE A CA 1
ATOM 812 C C . ILE A 1 100 ? -10.524 1.709 3.571 1.00 90.50 100 ILE A C 1
ATOM 814 O O . ILE A 1 100 ? -11.404 1.926 4.395 1.00 90.50 100 ILE A O 1
ATOM 818 N N . LEU A 1 101 ? -9.290 2.196 3.729 1.00 90.12 101 LEU A N 1
ATOM 819 C CA . LEU A 1 101 ? -8.905 2.962 4.919 1.00 90.12 101 LEU A CA 1
ATOM 820 C C . LEU A 1 101 ? -9.768 4.215 5.118 1.00 90.12 101 LEU A C 1
ATOM 822 O O . LEU A 1 101 ? -10.186 4.485 6.241 1.00 90.12 101 LEU A O 1
ATOM 826 N N . LYS A 1 102 ? -10.090 4.945 4.046 1.00 87.75 102 LYS A N 1
ATOM 827 C CA . LYS A 1 102 ? -10.959 6.132 4.105 1.00 87.75 102 LYS A CA 1
ATOM 828 C C . LYS A 1 102 ? -12.380 5.815 4.578 1.00 87.75 102 LYS A C 1
ATOM 830 O O . LYS A 1 102 ? -12.973 6.618 5.289 1.00 87.75 102 LYS A O 1
ATOM 835 N N . GLN A 1 103 ? -12.919 4.643 4.242 1.00 86.44 103 GLN A N 1
ATOM 836 C CA . GLN A 1 103 ? -14.232 4.219 4.748 1.00 86.44 103 GLN A CA 1
ATOM 837 C C . GLN A 1 103 ? -14.238 4.070 6.277 1.00 86.44 103 GLN A C 1
ATOM 839 O O . GLN A 1 103 ? -15.246 4.351 6.922 1.00 86.44 103 GLN A O 1
ATOM 844 N N . TYR A 1 104 ? -13.106 3.669 6.862 1.00 82.12 104 TYR A N 1
ATOM 845 C CA . TYR A 1 104 ? -12.963 3.504 8.308 1.00 82.12 104 TYR A CA 1
ATOM 846 C C . TYR A 1 104 ? -12.411 4.747 9.014 1.00 82.12 104 TYR A C 1
ATOM 848 O O . TYR A 1 104 ? -12.607 4.880 10.218 1.00 82.12 104 TYR A O 1
ATOM 856 N N . SER A 1 105 ? -11.773 5.688 8.310 1.00 70.12 105 SER A N 1
ATOM 857 C CA . SER A 1 105 ? -11.319 6.947 8.918 1.00 70.12 105 SER A CA 1
ATOM 858 C C . SER A 1 105 ? -12.494 7.824 9.339 1.00 70.12 105 SER A C 1
ATOM 860 O O . SER A 1 105 ? -12.483 8.348 10.446 1.00 70.12 105 SER A O 1
ATOM 862 N N . THR A 1 106 ? -13.567 7.861 8.543 1.00 60.69 106 THR A N 1
ATOM 863 C CA . THR A 1 106 ? -14.820 8.550 8.903 1.00 60.69 106 THR A CA 1
ATOM 864 C C . THR A 1 106 ? -15.491 7.960 10.154 1.00 60.69 106 THR A C 1
ATOM 866 O O . THR A 1 106 ? -16.204 8.664 10.858 1.00 60.69 106 THR A O 1
ATOM 869 N N . ILE A 1 107 ? -15.254 6.680 10.470 1.00 55.66 107 ILE A N 1
ATOM 870 C CA . ILE A 1 107 ? -15.774 6.025 11.687 1.00 55.66 107 ILE A CA 1
ATOM 871 C C . ILE A 1 107 ? -14.934 6.404 12.922 1.00 55.66 107 ILE A C 1
ATOM 873 O O . ILE A 1 107 ? -15.457 6.458 14.033 1.00 55.66 107 ILE A O 1
ATOM 877 N N . ILE A 1 108 ? -13.640 6.692 12.735 1.00 52.81 108 ILE A N 1
ATOM 878 C CA . ILE A 1 108 ? -12.739 7.184 13.791 1.00 52.81 108 ILE A CA 1
ATOM 879 C C . ILE A 1 108 ? -12.989 8.679 14.070 1.00 52.81 108 ILE A C 1
ATOM 881 O O . ILE A 1 108 ? -12.873 9.110 15.215 1.00 52.81 108 ILE A O 1
ATOM 885 N N . GLU A 1 109 ? -13.415 9.445 13.062 1.00 47.53 109 GLU A N 1
ATOM 886 C CA . GLU A 1 109 ? -13.876 10.843 13.150 1.00 47.53 109 GLU A CA 1
ATOM 887 C C . GLU A 1 109 ? -15.279 10.983 13.782 1.00 47.53 109 GLU A C 1
ATOM 889 O O . GLU A 1 109 ? -16.090 11.806 13.371 1.00 47.53 109 GLU A O 1
ATOM 894 N N . GLY A 1 110 ? -15.589 10.224 14.836 1.00 47.62 110 GLY A N 1
ATOM 895 C CA . GLY A 1 110 ? -16.806 10.408 15.642 1.00 47.62 110 GLY A CA 1
ATOM 896 C C . GLY A 1 110 ? -16.967 11.805 16.277 1.00 47.62 110 GLY A C 1
ATOM 897 O O . GLY A 1 110 ? -17.967 12.048 16.946 1.00 47.62 110 GLY A O 1
ATOM 898 N N . GLU A 1 111 ? -16.039 12.738 16.046 1.00 37.03 111 GLU A N 1
ATOM 899 C CA . GLU A 1 111 ? -16.345 14.166 15.997 1.00 37.03 111 GLU A CA 1
ATOM 900 C C . GLU A 1 111 ? -16.639 14.582 14.550 1.00 37.03 111 GLU A C 1
ATOM 902 O O . GLU A 1 111 ? -15.742 14.699 13.720 1.00 37.03 111 GLU A O 1
ATOM 907 N N . ILE A 1 112 ? -17.925 14.827 14.284 1.00 50.38 112 ILE A N 1
ATOM 908 C CA . ILE A 1 112 ? -18.486 15.488 13.097 1.00 50.38 112 ILE A CA 1
ATOM 909 C C . ILE A 1 112 ? -17.534 16.543 12.507 1.00 50.38 112 ILE A C 1
ATOM 911 O O . ILE A 1 112 ? -17.560 17.712 12.892 1.00 50.38 112 ILE A O 1
ATOM 915 N N . VAL A 1 113 ? -16.767 16.160 11.485 1.00 48.62 113 VAL A N 1
ATOM 916 C CA . VAL A 1 113 ? -16.245 17.107 10.500 1.00 48.62 113 VAL A CA 1
ATOM 917 C C . VAL A 1 113 ? -17.216 17.094 9.320 1.00 48.62 113 VAL A C 1
ATOM 919 O O . VAL A 1 113 ? -17.460 16.048 8.712 1.00 48.62 113 VAL A O 1
ATOM 922 N N . PRO A 1 114 ? -17.854 18.234 9.008 1.00 39.25 114 PRO A N 1
ATOM 923 C CA . PRO A 1 114 ? -18.918 18.287 8.026 1.00 39.25 114 PRO A CA 1
ATOM 924 C C . PRO A 1 114 ? -18.379 17.923 6.645 1.00 39.25 114 PRO A C 1
ATOM 926 O O . PRO A 1 114 ? -17.349 18.433 6.201 1.00 39.25 114 PRO A O 1
ATOM 929 N N . LYS A 1 115 ? -19.146 17.072 5.955 1.00 39.69 115 LYS A N 1
ATOM 930 C CA . LYS A 1 115 ? -19.081 16.794 4.518 1.00 39.69 115 LYS A CA 1
ATOM 931 C C . LYS A 1 115 ? -18.586 18.035 3.771 1.00 39.69 115 LYS A C 1
ATOM 933 O O . LYS A 1 115 ? -19.285 19.049 3.722 1.00 39.69 115 LYS A O 1
ATOM 938 N N . LYS A 1 116 ? -17.366 17.963 3.226 1.00 40.78 116 LYS A N 1
ATOM 939 C CA . LYS A 1 116 ? -16.758 19.044 2.444 1.00 40.78 116 LYS A CA 1
ATOM 940 C C . LYS A 1 116 ? -17.782 19.519 1.412 1.00 40.78 116 LYS A C 1
ATOM 942 O O . LYS A 1 116 ? -18.272 18.730 0.606 1.00 40.78 116 LYS A O 1
ATOM 947 N N . LYS A 1 117 ? -18.136 20.799 1.540 1.00 41.56 117 LYS A N 1
ATOM 948 C CA . LYS A 1 117 ? -19.091 21.573 0.745 1.00 41.56 117 LYS A CA 1
ATOM 949 C C . LYS A 1 117 ? -19.185 21.055 -0.691 1.00 41.56 117 LYS A C 1
ATOM 951 O O . LYS A 1 117 ? -18.209 21.102 -1.438 1.00 41.56 117 LYS A O 1
ATOM 956 N N . THR A 1 118 ? -20.390 20.655 -1.077 1.00 44.88 118 THR A N 1
ATOM 957 C CA . THR A 1 118 ? -20.876 20.779 -2.447 1.00 44.88 118 THR A CA 1
ATOM 958 C C . THR A 1 118 ? -20.520 22.185 -2.937 1.00 44.88 118 THR A C 1
ATOM 960 O O . THR A 1 118 ? -21.151 23.162 -2.538 1.00 44.88 118 THR A O 1
ATOM 963 N N . LEU A 1 119 ? -19.484 22.309 -3.766 1.00 46.69 119 LEU A N 1
ATOM 964 C CA . LEU A 1 119 ? -19.334 23.454 -4.656 1.00 46.69 119 LEU A CA 1
ATOM 965 C C . LEU A 1 119 ? -20.297 23.219 -5.821 1.00 46.69 119 LEU A C 1
ATOM 967 O O . LEU A 1 119 ? -19.907 22.805 -6.903 1.00 46.69 119 LEU A O 1
ATOM 971 N N . ALA A 1 120 ? -21.580 23.430 -5.537 1.00 45.69 120 ALA A N 1
ATOM 972 C CA . ALA A 1 120 ? -22.529 23.898 -6.526 1.00 45.69 120 ALA A CA 1
ATOM 973 C C . ALA A 1 120 ? -22.488 25.422 -6.415 1.00 45.69 120 ALA A C 1
ATOM 975 O O . ALA A 1 120 ? -23.128 26.017 -5.550 1.00 45.69 120 ALA A O 1
ATOM 976 N N . VAL A 1 121 ? -21.632 26.027 -7.227 1.00 45.25 121 VAL A N 1
ATOM 977 C CA . VAL A 1 121 ? -21.733 27.426 -7.633 1.00 45.25 121 VAL A CA 1
ATOM 978 C C . VAL A 1 121 ? -21.359 27.450 -9.106 1.00 45.25 121 VAL A C 1
ATOM 980 O O . VAL A 1 121 ? -20.222 27.137 -9.462 1.00 45.25 121 VAL A O 1
ATOM 983 N N . GLY A 1 122 ? -22.365 27.744 -9.924 1.00 38.34 122 GLY A N 1
ATOM 984 C CA . GLY A 1 122 ? -22.375 27.674 -11.379 1.00 38.34 122 GLY A CA 1
ATOM 985 C C . GLY A 1 122 ? -23.717 27.151 -11.842 1.00 38.34 122 GLY A C 1
ATOM 986 O O . GLY A 1 122 ? -23.745 25.975 -12.254 1.00 38.34 122 GLY A O 1
#

Secondary structure (DSSP, 8-state):
-HHHHHHHHHHHHHHHHHGGG------S-TTGGG-HHHHHHHHHHHHHHHHHHHHHHT--HHHHHHHHHHHHHHHHHHT-GGGTTTGGGS--HHHHHHHHHHHHHHHH--S-----------